Protein AF-A0AAD8B3W5-F1 (afdb_monomer)

Organism: Biomphalaria pfeifferi (NCBI:txid112525)

pLDDT: mean 78.64, std 17.26, range [30.8, 96.31]

Structure (mmCIF, N/CA/C/O backbone):
data_AF-A0AAD8B3W5-F1
#
_entry.id   AF-A0AAD8B3W5-F1
#
loop_
_atom_site.group_PDB
_atom_site.id
_atom_site.type_symbol
_atom_site.label_atom_id
_atom_s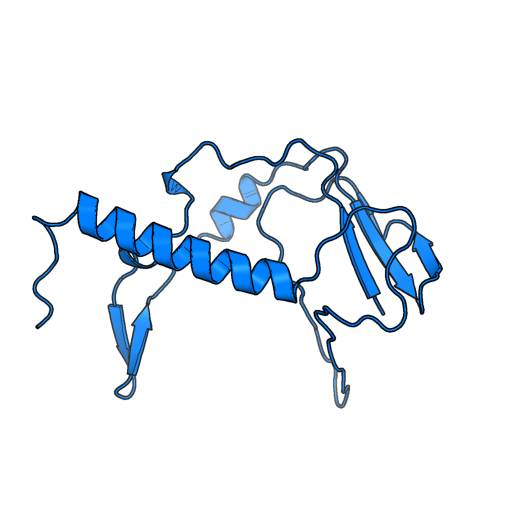ite.label_alt_id
_atom_site.label_comp_id
_atom_site.label_asym_id
_atom_site.label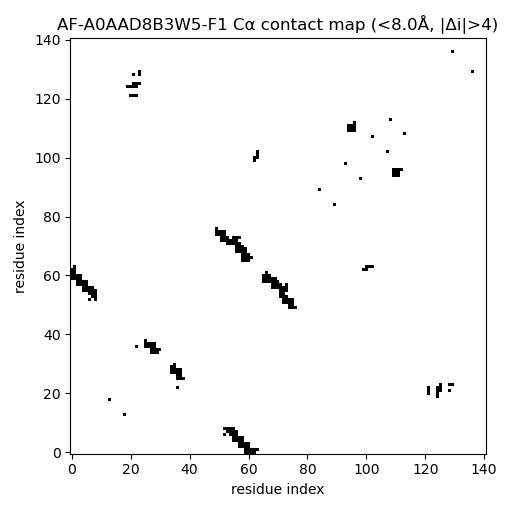_entity_id
_atom_site.label_seq_id
_atom_site.pdbx_PDB_ins_code
_atom_site.Cartn_x
_atom_site.Cartn_y
_atom_site.Cartn_z
_atom_site.occupancy
_atom_site.B_iso_or_equiv
_atom_site.auth_seq_id
_atom_site.auth_comp_id
_atom_site.auth_asym_id
_atom_site.auth_atom_id
_atom_site.pdbx_PDB_model_num
ATOM 1 N N . MET A 1 1 ? -7.395 -1.635 13.823 1.00 51.97 1 MET A N 1
ATOM 2 C CA . MET A 1 1 ? -8.041 -0.701 12.883 1.00 51.97 1 MET A CA 1
ATOM 3 C C . MET A 1 1 ? -7.858 -1.313 11.515 1.00 51.97 1 MET A C 1
ATOM 5 O O . MET A 1 1 ? -6.753 -1.749 11.221 1.00 51.97 1 MET A O 1
ATOM 9 N N . GLU A 1 2 ? -8.942 -1.468 10.772 1.00 62.06 2 GLU A N 1
ATOM 10 C CA . GLU A 1 2 ? -8.959 -2.066 9.436 1.00 62.06 2 GLU A CA 1
ATOM 11 C C . GLU A 1 2 ? -9.200 -0.924 8.439 1.00 62.06 2 GLU A C 1
ATOM 13 O O . GLU A 1 2 ? -9.975 -0.010 8.730 1.00 62.06 2 GLU A O 1
ATOM 18 N N . CYS A 1 3 ? -8.505 -0.928 7.305 1.00 61.91 3 CYS A N 1
ATOM 19 C CA . CYS A 1 3 ? -8.657 0.085 6.265 1.00 61.91 3 CYS A CA 1
ATOM 20 C C . CYS A 1 3 ? -8.993 -0.619 4.956 1.00 61.91 3 CYS A C 1
ATOM 22 O O . CYS A 1 3 ? -8.315 -1.580 4.591 1.00 61.91 3 CYS A O 1
ATOM 24 N N . LEU A 1 4 ? -10.039 -0.154 4.281 1.00 69.31 4 LEU A N 1
ATOM 25 C CA . LEU A 1 4 ? -10.393 -0.592 2.942 1.00 69.31 4 LEU A CA 1
ATOM 26 C C . LEU A 1 4 ? -10.298 0.606 2.007 1.00 69.31 4 LEU A C 1
ATOM 28 O O . LEU A 1 4 ? -10.881 1.661 2.267 1.00 69.31 4 LEU A O 1
ATOM 32 N N . TRP A 1 5 ? -9.587 0.418 0.908 1.00 62.84 5 TRP A N 1
ATOM 33 C CA . TRP A 1 5 ? -9.563 1.362 -0.191 1.00 62.84 5 TRP A CA 1
ATOM 34 C C . TRP A 1 5 ? -10.442 0.831 -1.319 1.00 62.84 5 TRP A C 1
ATOM 36 O O . TRP A 1 5 ? -10.341 -0.338 -1.689 1.00 62.84 5 TRP A O 1
ATOM 46 N N . THR A 1 6 ? -11.318 1.687 -1.836 1.00 58.72 6 THR A N 1
ATOM 47 C CA . THR A 1 6 ? -12.168 1.390 -2.989 1.00 58.72 6 THR A CA 1
ATOM 48 C C . THR A 1 6 ? -11.907 2.445 -4.055 1.00 58.72 6 THR A C 1
ATOM 50 O O . THR A 1 6 ? -12.253 3.616 -3.874 1.00 58.72 6 THR A O 1
ATOM 53 N N . ALA A 1 7 ? -11.302 2.045 -5.168 1.00 54.28 7 ALA A N 1
ATOM 54 C CA . ALA A 1 7 ? -11.266 2.859 -6.373 1.00 54.28 7 ALA A CA 1
ATOM 55 C C . ALA A 1 7 ? -12.533 2.555 -7.189 1.00 54.28 7 ALA A C 1
ATOM 57 O O . ALA A 1 7 ? -12.571 1.581 -7.933 1.00 54.28 7 ALA A O 1
ATOM 58 N N . GLU A 1 8 ? -13.596 3.350 -7.031 1.00 45.53 8 GLU A N 1
ATOM 59 C CA . GLU A 1 8 ? -14.731 3.321 -7.966 1.00 45.53 8 GLU A CA 1
ATOM 60 C C . GLU A 1 8 ? -14.376 4.180 -9.186 1.00 45.53 8 GLU A C 1
ATOM 62 O O . GLU A 1 8 ? -14.849 5.298 -9.358 1.00 45.53 8 GLU A O 1
ATOM 67 N N . GLY A 1 9 ? -13.480 3.662 -10.016 1.00 42.84 9 GLY A N 1
ATOM 68 C CA . GLY A 1 9 ? -13.194 4.151 -11.359 1.00 42.84 9 GLY A CA 1
ATOM 69 C C . GLY A 1 9 ? -12.895 2.940 -12.238 1.00 42.84 9 GLY A C 1
ATOM 70 O O . GLY A 1 9 ? -12.566 1.885 -11.685 1.00 42.84 9 GLY A O 1
ATOM 71 N N . PRO A 1 10 ? -13.019 3.024 -13.580 1.00 30.92 10 PRO A N 1
ATOM 72 C CA . PRO A 1 10 ? -12.443 1.981 -14.423 1.00 30.92 10 PRO A CA 1
ATOM 73 C C . PRO A 1 10 ? -11.017 1.786 -13.927 1.00 30.92 10 PRO A C 1
ATOM 75 O O . PRO A 1 10 ? -10.352 2.788 -13.652 1.00 30.92 10 PRO A O 1
ATOM 78 N N . ALA A 1 11 ? -10.587 0.535 -13.735 1.00 37.66 11 ALA A N 1
ATOM 79 C CA . ALA A 1 11 ? -9.179 0.258 -13.532 1.00 37.66 11 ALA A CA 1
ATOM 80 C C . ALA A 1 11 ? -8.469 1.080 -14.600 1.00 37.66 11 ALA A C 1
ATOM 82 O O . ALA A 1 11 ? -8.641 0.815 -15.794 1.00 37.66 11 ALA A O 1
ATOM 83 N N . VAL A 1 12 ? -7.789 2.152 -14.189 1.00 36.69 12 VAL A N 1
ATOM 84 C CA . VAL A 1 12 ? -6.870 2.834 -15.071 1.00 36.69 12 VAL A CA 1
ATOM 85 C C . VAL A 1 12 ? -5.754 1.816 -15.153 1.00 36.69 12 VAL A C 1
ATOM 87 O O . VAL A 1 12 ? -4.803 1.826 -14.381 1.00 36.69 12 VAL A O 1
ATOM 90 N N . VAL A 1 13 ? -5.965 0.824 -16.021 1.00 36.50 13 VAL A N 1
ATOM 91 C CA . VAL A 1 13 ? -4.896 0.143 -16.711 1.00 36.50 13 VAL A CA 1
ATOM 92 C C . VAL A 1 13 ? -4.138 1.322 -17.269 1.00 36.50 13 VAL A C 1
ATOM 94 O O . VAL A 1 13 ? -4.651 2.002 -18.159 1.00 36.50 13 VAL A O 1
ATOM 97 N N . ASN A 1 14 ? -3.029 1.671 -16.619 1.00 35.28 14 ASN A N 1
ATOM 98 C CA . ASN A 1 14 ? -2.133 2.678 -17.139 1.00 35.28 14 ASN A CA 1
ATOM 99 C C . ASN A 1 14 ? -1.862 2.232 -18.573 1.00 35.28 14 ASN A C 1
ATOM 101 O O . ASN A 1 14 ? -1.212 1.222 -18.815 1.00 35.28 14 ASN A O 1
ATOM 105 N N . SER A 1 15 ? -2.477 2.934 -19.524 1.00 30.80 15 SER A N 1
ATOM 106 C CA . SER A 1 15 ? -2.400 2.638 -20.953 1.00 30.80 15 SER A CA 1
ATOM 107 C C . SER A 1 15 ? -1.030 3.000 -21.515 1.00 30.80 15 SER A C 1
ATOM 109 O O . SER A 1 15 ? -0.819 2.940 -22.722 1.00 30.80 15 SER A O 1
ATOM 111 N N . ASP A 1 16 ? -0.127 3.427 -20.636 1.00 34.88 16 ASP A N 1
ATOM 112 C CA . ASP A 1 16 ? 1.257 3.688 -20.920 1.00 34.88 16 ASP A CA 1
ATOM 113 C C . ASP A 1 16 ? 2.097 2.485 -20.455 1.00 34.88 16 ASP A C 1
ATOM 115 O O . ASP A 1 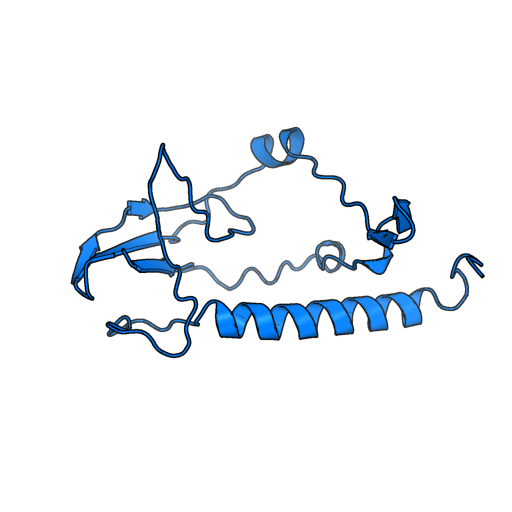16 ? 2.379 2.355 -19.259 1.00 34.88 16 ASP A O 1
ATOM 119 N N . PRO A 1 17 ? 2.491 1.582 -21.371 1.00 36.53 17 PRO A N 1
ATOM 120 C CA . PRO A 1 17 ? 3.369 0.460 -21.050 1.00 36.53 17 PRO A CA 1
ATOM 121 C C . PRO A 1 17 ? 4.731 0.899 -20.482 1.00 36.53 17 PRO A C 1
ATOM 123 O O . PRO A 1 17 ? 5.415 0.071 -19.890 1.00 36.53 17 PRO A O 1
ATOM 126 N N . SER A 1 18 ? 5.108 2.184 -20.577 1.00 36.94 18 SER A N 1
ATOM 127 C CA . SER A 1 18 ? 6.325 2.717 -19.942 1.00 36.94 18 SER A CA 1
ATOM 128 C C . SER A 1 18 ? 6.228 2.884 -18.416 1.00 36.94 18 SER A C 1
ATOM 130 O O . SER A 1 18 ? 7.245 3.079 -17.756 1.00 36.94 18 SER A O 1
ATOM 132 N N . GLN A 1 19 ? 5.022 2.793 -17.840 1.00 42.31 19 GLN A N 1
ATOM 133 C CA . GLN A 1 19 ? 4.780 2.851 -16.389 1.00 42.31 19 GLN A CA 1
ATOM 134 C C . GLN A 1 19 ? 4.730 1.464 -15.734 1.00 42.31 19 GLN A C 1
ATOM 136 O O . GLN A 1 19 ? 4.581 1.366 -14.514 1.00 42.31 19 GLN A O 1
ATOM 141 N N . VAL A 1 20 ? 4.853 0.382 -16.512 1.00 46.12 20 VAL A N 1
ATOM 142 C CA . VAL A 1 20 ? 5.195 -0.919 -15.935 1.00 46.12 20 VAL A CA 1
ATOM 143 C C . VAL A 1 20 ? 6.615 -0.756 -15.409 1.00 46.12 20 VAL A C 1
ATOM 145 O O . VAL A 1 20 ? 7.551 -0.659 -16.193 1.00 46.12 20 VAL A O 1
ATOM 148 N N . LEU A 1 21 ? 6.762 -0.626 -14.089 1.00 50.94 21 LEU A N 1
ATOM 149 C CA . LEU A 1 21 ? 8.047 -0.535 -13.396 1.00 50.94 21 LEU A CA 1
ATOM 150 C C . LEU A 1 21 ? 8.879 -1.788 -13.717 1.00 50.94 21 LEU A C 1
ATOM 152 O O . LEU A 1 21 ? 8.838 -2.785 -13.000 1.00 50.94 21 LEU A O 1
ATOM 156 N N . THR A 1 22 ? 9.602 -1.766 -14.833 1.00 52.69 22 THR A N 1
ATOM 157 C CA . THR A 1 22 ? 10.585 -2.782 -15.193 1.00 52.69 22 THR A CA 1
ATOM 158 C C . THR A 1 22 ? 11.827 -2.506 -14.365 1.00 52.69 22 THR A C 1
ATOM 160 O O . THR A 1 22 ? 12.523 -1.517 -14.604 1.00 52.69 22 THR A O 1
ATOM 163 N N . ARG A 1 23 ? 12.130 -3.380 -13.400 1.00 52.66 23 ARG A N 1
ATOM 164 C CA . ARG A 1 23 ? 13.339 -3.273 -12.568 1.00 52.66 23 ARG A CA 1
ATOM 165 C C . ARG A 1 23 ? 14.607 -3.222 -13.425 1.00 52.66 23 ARG A C 1
ATOM 167 O O . ARG A 1 23 ? 15.616 -2.642 -13.050 1.00 52.66 23 ARG A O 1
ATOM 174 N N . SER A 1 24 ? 14.546 -3.823 -14.604 1.00 54.78 24 SER A N 1
ATOM 175 C CA . SER A 1 24 ? 15.631 -3.925 -15.572 1.00 54.78 24 SER A CA 1
ATOM 176 C C . SER A 1 24 ? 16.111 -2.607 -16.203 1.00 54.78 24 SER A C 1
ATOM 178 O O . SER A 1 24 ? 17.201 -2.598 -16.773 1.00 54.78 24 SER A O 1
ATOM 180 N N . THR A 1 25 ? 15.368 -1.498 -16.098 1.00 61.69 25 THR A N 1
ATOM 181 C CA . THR A 1 25 ? 15.863 -0.164 -16.509 1.00 61.69 25 THR A CA 1
ATOM 182 C C . THR A 1 25 ? 16.636 0.547 -15.395 1.00 61.69 25 THR A C 1
ATOM 184 O O . THR A 1 25 ? 17.304 1.554 -15.646 1.00 61.69 25 THR A O 1
ATOM 187 N N . GLN A 1 26 ? 16.569 0.030 -14.165 1.00 70.69 26 GLN A N 1
ATOM 188 C CA . GLN A 1 26 ? 17.207 0.622 -12.996 1.00 70.69 26 GLN A CA 1
ATOM 189 C C . GLN A 1 26 ? 18.694 0.239 -12.944 1.00 70.69 26 GLN A C 1
ATOM 191 O O . GLN A 1 26 ? 19.050 -0.924 -13.164 1.00 70.69 26 GLN A O 1
ATOM 196 N N . PRO A 1 27 ? 19.595 1.182 -12.622 1.00 76.94 27 PRO A N 1
ATOM 197 C CA . PRO A 1 27 ? 21.010 0.878 -12.494 1.00 76.94 27 PRO A CA 1
ATOM 198 C C . PRO A 1 27 ? 21.268 -0.071 -11.317 1.00 76.94 27 PRO A C 1
ATOM 200 O O . PRO A 1 27 ? 20.740 0.098 -10.215 1.00 76.94 27 PRO A O 1
ATOM 203 N N . LEU A 1 28 ? 22.129 -1.060 -11.558 1.00 81.25 28 LEU A N 1
ATOM 204 C CA . LEU A 1 28 ? 22.583 -2.004 -10.546 1.00 81.25 28 LEU A CA 1
ATOM 205 C C . LEU A 1 28 ? 23.781 -1.425 -9.782 1.00 81.25 28 LEU A C 1
ATOM 207 O O . LEU A 1 28 ? 24.796 -1.057 -10.374 1.00 81.25 28 LEU A O 1
ATOM 211 N N . VAL A 1 29 ? 23.691 -1.391 -8.456 1.00 87.00 29 VAL A N 1
ATOM 212 C CA . VAL A 1 29 ? 24.715 -0.832 -7.567 1.00 87.00 29 VAL A CA 1
ATOM 213 C C . VAL A 1 29 ? 25.192 -1.890 -6.576 1.00 87.00 29 VAL A C 1
ATOM 215 O O . VAL A 1 29 ? 24.399 -2.608 -5.967 1.00 87.00 29 VAL A O 1
ATOM 218 N N . LYS A 1 30 ? 26.513 -1.973 -6.367 1.00 88.06 30 LYS A N 1
ATOM 219 C CA . LYS A 1 30 ? 27.123 -2.843 -5.352 1.00 88.06 30 LYS A CA 1
ATOM 220 C C . LYS A 1 30 ? 27.383 -2.069 -4.062 1.00 88.06 30 LYS A C 1
ATOM 222 O O . LYS A 1 30 ? 28.200 -1.152 -4.040 1.00 88.06 30 LYS A O 1
ATOM 227 N N . PHE A 1 31 ? 26.773 -2.497 -2.959 1.00 88.94 31 PHE A N 1
ATOM 228 C CA . PHE A 1 31 ? 26.981 -1.912 -1.634 1.00 88.94 31 PHE A CA 1
ATOM 229 C C . PHE A 1 31 ? 27.159 -3.001 -0.572 1.00 88.94 31 PHE A C 1
ATOM 231 O O . PHE A 1 31 ? 26.366 -3.933 -0.482 1.00 88.94 31 PHE A O 1
ATOM 238 N N . LYS A 1 32 ? 28.230 -2.908 0.232 1.00 89.38 32 LYS A N 1
ATOM 239 C CA . LYS A 1 32 ? 28.577 -3.888 1.288 1.00 89.38 32 LYS A CA 1
ATOM 240 C C . LYS A 1 32 ? 28.465 -5.354 0.826 1.00 89.38 32 LYS A C 1
ATOM 242 O O . LYS A 1 32 ? 27.862 -6.177 1.510 1.00 89.38 32 LYS A O 1
ATOM 247 N N . SER A 1 33 ? 29.024 -5.667 -0.344 1.00 90.00 33 SER A N 1
ATOM 248 C CA . SER A 1 33 ? 29.001 -7.006 -0.968 1.00 90.00 33 SER A CA 1
ATOM 249 C C . SER A 1 33 ? 27.625 -7.529 -1.408 1.00 90.00 33 SER A C 1
ATOM 251 O O . SER A 1 33 ? 27.533 -8.689 -1.795 1.00 90.00 33 SER A O 1
ATOM 253 N N . HIS A 1 34 ? 26.592 -6.687 -1.418 1.00 87.31 34 HIS A N 1
ATOM 254 C CA . HIS A 1 34 ? 25.262 -7.001 -1.944 1.00 87.31 34 HIS A CA 1
ATOM 255 C C . HIS A 1 34 ? 24.959 -6.125 -3.169 1.00 87.31 34 HIS A C 1
ATOM 257 O O . HIS A 1 34 ? 25.553 -5.055 -3.330 1.00 87.31 34 HIS A O 1
ATOM 263 N N . LEU A 1 35 ? 24.067 -6.597 -4.039 1.00 86.94 35 LEU A N 1
ATOM 264 C CA . LEU A 1 35 ? 23.617 -5.890 -5.239 1.00 86.94 35 LEU A CA 1
ATOM 265 C C . LEU A 1 35 ? 22.211 -5.330 -5.008 1.00 86.94 35 LEU A C 1
ATOM 267 O O . LEU A 1 35 ? 21.350 -6.034 -4.478 1.00 86.94 35 LEU A O 1
ATOM 271 N N . TYR A 1 36 ? 21.994 -4.084 -5.412 1.00 85.69 36 TYR A N 1
ATOM 272 C CA . TYR A 1 36 ? 20.730 -3.363 -5.276 1.00 85.69 36 TYR A CA 1
ATOM 273 C C . TYR A 1 36 ? 20.388 -2.673 -6.590 1.00 85.69 36 TYR A C 1
ATOM 275 O O . TYR A 1 36 ? 21.289 -2.235 -7.300 1.00 85.69 36 TYR A O 1
ATOM 283 N N . PHE A 1 37 ? 19.100 -2.546 -6.882 1.00 83.31 37 PHE A N 1
ATOM 284 C CA . PHE A 1 37 ? 18.617 -1.658 -7.934 1.00 83.31 37 PHE A CA 1
ATOM 285 C C . PHE A 1 37 ? 18.283 -0.304 -7.309 1.00 83.31 37 PHE A C 1
ATOM 287 O O . PHE A 1 37 ? 17.759 -0.260 -6.192 1.00 83.31 37 PHE A O 1
ATOM 294 N N . GLU A 1 38 ? 18.640 0.783 -7.988 1.00 79.75 38 GLU A N 1
ATOM 295 C CA . GLU A 1 38 ? 18.334 2.142 -7.537 1.00 79.75 38 GLU A CA 1
ATOM 296 C C . GLU A 1 38 ? 17.163 2.722 -8.333 1.00 79.75 38 GLU A C 1
ATOM 298 O O . GLU A 1 38 ? 17.226 2.836 -9.557 1.00 79.75 38 GLU A O 1
ATOM 303 N N . ASP A 1 39 ? 16.124 3.138 -7.612 1.00 73.19 39 ASP A N 1
ATOM 304 C CA . ASP A 1 39 ? 15.004 3.898 -8.156 1.00 73.19 39 ASP A CA 1
ATOM 305 C C . ASP A 1 39 ? 15.178 5.395 -7.916 1.00 73.19 39 ASP A C 1
ATOM 307 O O . ASP A 1 39 ? 15.605 5.832 -6.844 1.00 73.19 39 ASP A O 1
ATOM 311 N N . LYS A 1 40 ? 14.817 6.196 -8.922 1.00 72.75 40 LYS A N 1
ATOM 312 C CA . LYS A 1 40 ? 14.774 7.655 -8.805 1.00 72.75 40 LYS A CA 1
ATOM 313 C C . LYS A 1 40 ? 13.331 8.114 -8.645 1.00 72.75 40 LYS A C 1
ATOM 315 O O . LYS A 1 40 ? 12.584 8.150 -9.618 1.00 72.75 40 LYS A O 1
ATOM 320 N N . ASP A 1 41 ? 12.977 8.541 -7.439 1.00 68.81 41 ASP A N 1
ATOM 321 C CA . ASP A 1 41 ? 11.675 9.153 -7.170 1.00 68.81 41 ASP A CA 1
ATOM 322 C C . ASP A 1 41 ? 11.691 10.658 -7.489 1.00 68.81 41 ASP A C 1
ATOM 324 O O . ASP A 1 41 ? 12.374 11.447 -6.831 1.00 68.81 41 ASP A O 1
ATOM 328 N N . ASN A 1 42 ? 10.876 11.089 -8.456 1.00 70.19 42 ASN A N 1
ATOM 329 C CA . ASN A 1 42 ? 10.692 12.507 -8.799 1.00 70.19 42 ASN A CA 1
ATOM 330 C C . ASN A 1 42 ? 9.515 13.141 -8.036 1.00 70.19 42 ASN A C 1
ATOM 332 O O . ASN A 1 42 ? 8.580 13.681 -8.628 1.00 70.19 42 ASN A O 1
ATOM 336 N N . VAL A 1 43 ? 9.580 13.118 -6.701 1.00 75.38 43 VAL A N 1
ATOM 337 C CA . VAL A 1 43 ? 8.487 13.548 -5.801 1.00 75.38 43 VAL A CA 1
ATOM 338 C C . VAL A 1 43 ? 7.937 14.942 -6.146 1.00 75.38 43 VAL A C 1
ATOM 340 O O . VAL A 1 43 ? 6.727 15.148 -6.202 1.00 75.38 43 VAL A O 1
ATOM 343 N N . SER A 1 44 ? 8.820 15.901 -6.435 1.00 73.94 44 SER A N 1
ATOM 344 C CA . SER A 1 44 ? 8.449 17.305 -6.668 1.00 73.94 44 SER A CA 1
ATOM 345 C C . SER A 1 44 ? 7.726 17.564 -7.997 1.00 73.94 44 SER A C 1
ATOM 347 O O . SER A 1 44 ? 7.010 18.562 -8.126 1.00 73.94 44 SER A O 1
ATOM 349 N N . GLU A 1 45 ? 7.912 16.697 -8.993 1.00 75.12 45 GLU A N 1
ATOM 350 C CA . GLU A 1 45 ? 7.198 16.753 -10.274 1.00 75.12 45 GLU A CA 1
ATOM 351 C C . GLU A 1 45 ? 5.847 16.044 -10.167 1.00 75.12 45 GLU A C 1
ATOM 353 O O . GLU A 1 45 ? 4.830 16.562 -10.642 1.00 75.12 45 GLU A O 1
ATOM 358 N N . THR A 1 46 ? 5.820 14.905 -9.470 1.00 72.75 46 THR A N 1
ATOM 359 C CA . THR A 1 46 ? 4.600 14.136 -9.218 1.00 72.75 46 THR A CA 1
ATOM 360 C C . THR A 1 46 ? 3.575 14.968 -8.452 1.00 72.75 46 THR A C 1
ATOM 362 O O . THR A 1 46 ? 2.437 15.073 -8.900 1.00 72.75 46 THR A O 1
ATOM 365 N N . GLU A 1 47 ? 3.968 15.664 -7.378 1.00 75.38 47 GLU A N 1
ATOM 366 C CA . GLU A 1 47 ? 3.052 16.496 -6.573 1.00 75.38 47 GLU A CA 1
ATOM 367 C C . GLU A 1 47 ? 2.312 17.567 -7.390 1.00 75.38 47 GLU A C 1
ATOM 369 O O . GLU A 1 47 ? 1.148 17.866 -7.122 1.00 75.38 47 GLU A O 1
ATOM 374 N N . LYS A 1 48 ? 2.960 18.133 -8.414 1.00 78.62 48 LYS A N 1
ATOM 375 C CA . LYS A 1 48 ? 2.381 19.197 -9.253 1.00 78.62 48 LYS A CA 1
ATOM 376 C C . LYS A 1 48 ? 1.371 18.677 -10.275 1.00 78.62 48 LYS A C 1
ATOM 378 O O . LYS A 1 48 ? 0.624 19.474 -10.840 1.00 78.62 48 LYS A O 1
ATOM 383 N N . THR A 1 49 ? 1.372 17.374 -10.544 1.00 79.31 49 THR A N 1
ATOM 384 C CA . THR A 1 49 ? 0.578 16.740 -11.608 1.00 79.31 49 THR A CA 1
ATOM 385 C C . THR A 1 49 ? -0.511 15.805 -11.080 1.00 79.31 49 THR A C 1
ATOM 387 O O . THR A 1 49 ? -1.265 15.251 -11.882 1.00 79.31 49 THR A O 1
ATOM 390 N N . LEU A 1 50 ? -0.650 15.682 -9.753 1.00 81.38 50 LEU A N 1
ATOM 391 C CA . LEU A 1 50 ? -1.668 14.850 -9.110 1.00 81.38 50 LEU A CA 1
ATOM 392 C C . LEU A 1 50 ? -3.087 15.294 -9.488 1.00 81.38 50 LEU A C 1
ATOM 394 O O . LEU A 1 50 ? -3.496 16.437 -9.270 1.00 81.38 50 LEU A O 1
ATOM 398 N N . LYS A 1 51 ? -3.866 14.350 -10.018 1.00 88.38 51 LYS A N 1
ATOM 399 C CA . LYS A 1 51 ? -5.277 14.539 -10.368 1.00 88.38 51 LYS A CA 1
ATOM 400 C C . LYS A 1 51 ? -6.150 13.756 -9.394 1.00 88.38 51 LYS A C 1
ATOM 402 O O . LYS A 1 51 ? -5.808 12.623 -9.085 1.00 88.38 51 LYS A O 1
ATOM 407 N N . PRO A 1 52 ? -7.256 14.316 -8.884 1.00 88.56 52 PRO A N 1
ATOM 408 C CA . PRO A 1 52 ? -8.191 13.552 -8.063 1.00 88.56 52 PRO A CA 1
ATOM 409 C C . PRO A 1 52 ? -8.838 12.413 -8.862 1.00 88.56 52 PRO A C 1
ATOM 411 O O . PRO A 1 52 ? -9.463 12.661 -9.896 1.00 88.56 52 PRO A O 1
ATOM 414 N N . ALA A 1 53 ? -8.758 11.188 -8.345 1.00 88.62 53 ALA A N 1
ATOM 415 C CA . ALA A 1 53 ? -9.470 10.032 -8.870 1.00 88.62 53 ALA A CA 1
ATOM 416 C C . ALA A 1 53 ? -10.935 10.099 -8.414 1.00 88.62 53 ALA A C 1
ATOM 418 O O . ALA A 1 53 ? -11.287 9.624 -7.329 1.00 88.62 53 ALA A O 1
ATOM 419 N N . LYS A 1 54 ? -11.796 10.734 -9.215 1.00 90.25 54 LYS A N 1
ATOM 420 C CA . LYS A 1 54 ? -13.208 10.952 -8.860 1.00 90.25 54 LYS A CA 1
ATOM 421 C C . LYS A 1 54 ? -13.930 9.636 -8.567 1.00 90.25 54 LYS A C 1
ATOM 423 O O . LYS A 1 54 ? -13.853 8.707 -9.361 1.00 90.25 54 LYS A O 1
ATOM 428 N N . GLY A 1 55 ? -14.661 9.580 -7.456 1.00 88.69 55 GLY A N 1
ATOM 429 C CA . GLY A 1 55 ? -15.388 8.389 -7.002 1.00 88.69 55 GLY A CA 1
ATOM 430 C C . GLY A 1 55 ? -14.577 7.469 -6.085 1.00 88.69 55 GLY A C 1
ATOM 431 O O . GLY A 1 55 ? -15.160 6.637 -5.389 1.00 88.69 55 GLY A O 1
ATOM 432 N N . SER A 1 56 ? -13.255 7.647 -6.002 1.00 90.19 56 SER A N 1
ATOM 433 C CA . SER A 1 56 ? -12.414 6.888 -5.074 1.00 90.19 56 SER A CA 1
ATOM 434 C C . SER A 1 56 ? -12.716 7.237 -3.614 1.00 90.19 56 SER A C 1
ATOM 436 O O . SER A 1 56 ? -13.071 8.370 -3.277 1.00 90.19 56 SER A O 1
ATOM 438 N N . LYS A 1 57 ? -12.604 6.248 -2.723 1.00 90.75 57 LYS A N 1
ATOM 439 C CA . LYS A 1 57 ? -12.888 6.402 -1.290 1.00 90.75 57 LYS A CA 1
ATOM 440 C C . LYS A 1 57 ? -11.929 5.556 -0.457 1.00 90.75 57 LYS A C 1
ATOM 442 O O . LYS A 1 57 ? -11.568 4.441 -0.832 1.00 90.75 57 LYS A O 1
ATOM 447 N N . MET A 1 58 ? -11.568 6.067 0.715 1.00 91.38 58 MET A N 1
ATOM 448 C CA . MET A 1 58 ? -10.903 5.308 1.771 1.00 91.38 58 MET A CA 1
ATOM 449 C C . MET A 1 58 ? -11.850 5.186 2.963 1.00 91.38 58 MET A C 1
ATOM 451 O O . MET A 1 58 ? -12.299 6.193 3.511 1.00 91.38 58 MET A O 1
ATOM 455 N N . ILE A 1 59 ? -12.167 3.956 3.359 1.00 91.25 59 ILE A N 1
ATOM 456 C CA . ILE A 1 59 ? -13.152 3.635 4.395 1.00 91.25 59 ILE A CA 1
ATOM 457 C C . ILE A 1 59 ? -12.432 2.969 5.566 1.00 91.25 59 ILE A C 1
ATOM 459 O O . ILE A 1 59 ? -11.699 1.993 5.393 1.00 91.25 59 ILE A O 1
ATOM 463 N N . MET A 1 60 ? -12.664 3.476 6.776 1.00 91.69 60 MET A N 1
ATOM 464 C CA . MET A 1 60 ? -12.090 2.903 7.993 1.00 91.69 60 MET A CA 1
ATOM 465 C C . MET A 1 60 ? -13.088 1.996 8.700 1.00 91.69 60 MET A C 1
ATOM 467 O O . MET A 1 60 ? -14.283 2.278 8.757 1.00 91.69 60 MET A O 1
ATOM 471 N N . TYR A 1 61 ? -12.576 0.923 9.290 1.00 92.38 61 TYR A N 1
ATOM 472 C CA . TYR A 1 61 ? -13.354 -0.051 10.037 1.00 92.38 61 TYR A CA 1
ATOM 473 C C . TYR A 1 61 ? -12.754 -0.280 11.425 1.00 92.38 61 TYR A C 1
ATOM 475 O O . TYR A 1 61 ? -11.532 -0.329 11.637 1.00 92.38 61 TYR A O 1
ATOM 483 N N . LYS A 1 62 ? -13.645 -0.459 12.398 1.00 93.00 62 LYS A N 1
ATOM 484 C CA . LYS A 1 62 ? -13.312 -0.881 13.756 1.00 93.00 62 LYS A CA 1
ATOM 485 C C . LYS A 1 62 ? -14.041 -2.185 14.044 1.00 93.00 62 LYS A C 1
ATOM 487 O O . LYS A 1 62 ? -15.241 -2.184 14.293 1.00 93.00 62 LYS A O 1
ATOM 492 N N . ASN A 1 63 ? -13.295 -3.288 14.041 1.00 92.12 63 ASN A N 1
ATOM 493 C CA . ASN A 1 63 ? -13.815 -4.633 14.299 1.00 92.12 63 ASN A CA 1
ATOM 494 C C . ASN A 1 63 ? -14.990 -4.997 13.365 1.00 92.12 63 ASN A C 1
ATOM 496 O O . ASN A 1 63 ? -16.048 -5.416 13.834 1.00 92.12 63 ASN A O 1
ATOM 500 N N . GLY A 1 64 ? -14.835 -4.762 12.058 1.00 90.00 64 GLY A N 1
ATOM 501 C CA . GLY A 1 64 ? -15.880 -5.014 11.059 1.00 90.00 64 GLY A CA 1
ATOM 502 C C . GLY A 1 64 ? -17.017 -3.989 10.978 1.00 90.00 64 GLY A C 1
ATOM 503 O O . GLY A 1 64 ? -17.844 -4.091 10.075 1.00 90.00 64 GLY A O 1
ATOM 504 N N . GLN A 1 65 ? -17.083 -2.995 11.869 1.00 90.81 65 GLN A N 1
ATOM 505 C CA . GLN A 1 65 ? -18.052 -1.896 11.765 1.00 90.81 65 GLN A CA 1
ATOM 506 C C . GLN A 1 65 ? -17.422 -0.704 11.043 1.00 90.81 65 GLN A C 1
ATOM 508 O O . GLN A 1 65 ? -16.337 -0.261 11.427 1.00 90.81 65 GLN A O 1
ATOM 513 N N . SER A 1 66 ? -18.092 -0.192 10.006 1.00 90.19 66 SER A N 1
ATOM 514 C CA . SER A 1 66 ? -17.622 0.989 9.276 1.00 90.19 66 SER A CA 1
ATOM 515 C C . SER A 1 66 ? -17.669 2.223 10.179 1.00 90.19 66 SER A C 1
ATOM 517 O O . SER A 1 66 ? -18.695 2.517 10.788 1.00 90.19 66 SER A O 1
ATOM 519 N N . ALA A 1 67 ? -16.553 2.945 10.248 1.00 91.50 67 ALA A N 1
ATOM 520 C CA . ALA A 1 67 ? -16.442 4.255 10.882 1.00 91.50 67 ALA A CA 1
ATOM 521 C C . ALA A 1 67 ? -16.753 5.405 9.901 1.00 91.50 67 ALA A C 1
ATOM 523 O O . ALA A 1 67 ? -16.640 6.570 10.274 1.00 91.50 67 ALA A O 1
ATOM 524 N N . GLY A 1 68 ? -17.141 5.080 8.661 1.00 90.75 68 GLY A N 1
ATOM 525 C CA . GLY A 1 68 ? -17.405 6.035 7.588 1.00 90.75 68 GLY A CA 1
ATOM 526 C C . GLY A 1 68 ? -16.242 6.208 6.606 1.00 90.75 68 GLY A C 1
ATOM 527 O O . GLY A 1 68 ? -15.193 5.564 6.705 1.00 90.75 68 GLY A O 1
ATOM 528 N N . VAL A 1 69 ? -16.471 7.080 5.622 1.00 92.19 69 VAL A N 1
ATOM 529 C CA . VAL A 1 69 ? -15.472 7.485 4.625 1.00 92.19 69 VAL A CA 1
ATOM 530 C C . VAL A 1 69 ? -14.492 8.448 5.292 1.00 92.19 69 VAL A C 1
ATOM 532 O O . VAL A 1 69 ? -14.890 9.513 5.754 1.00 92.19 69 VAL A O 1
ATOM 535 N N . ALA A 1 70 ? -13.219 8.066 5.350 1.00 92.44 70 ALA A N 1
ATOM 536 C CA . ALA A 1 70 ? -12.149 8.916 5.859 1.00 92.44 70 ALA A CA 1
ATOM 537 C C . ALA A 1 70 ? -11.713 9.951 4.813 1.00 92.44 70 ALA A C 1
ATOM 539 O O . ALA A 1 70 ? -11.477 11.105 5.155 1.00 92.44 70 ALA A O 1
ATOM 540 N N . PHE A 1 71 ? -11.632 9.537 3.544 1.00 93.00 71 PHE A N 1
ATOM 541 C CA . PHE A 1 71 ? -11.268 10.397 2.416 1.00 93.00 71 PHE A CA 1
ATOM 542 C C . PHE A 1 71 ? -12.050 9.990 1.167 1.00 93.00 71 PHE A C 1
ATOM 544 O O . PHE A 1 71 ? -12.295 8.801 0.954 1.00 93.00 71 PHE A O 1
ATOM 551 N N . SER A 1 72 ? -12.413 10.967 0.343 1.00 93.56 72 SER A N 1
ATOM 552 C CA . SER A 1 72 ? -13.033 10.788 -0.972 1.00 93.56 72 SER A CA 1
ATOM 553 C C . SER A 1 72 ? -12.220 11.519 -2.032 1.00 93.56 72 SER A C 1
ATOM 555 O O . SER A 1 72 ? -11.542 12.493 -1.709 1.00 93.56 72 SER A O 1
ATOM 557 N N . ASP A 1 73 ? -12.311 11.059 -3.278 1.00 91.00 73 ASP A N 1
ATOM 558 C CA . ASP A 1 73 ? -11.613 11.633 -4.430 1.00 91.00 73 ASP A CA 1
ATOM 559 C C . ASP A 1 73 ? -10.099 11.764 -4.174 1.00 91.00 73 ASP A C 1
ATOM 561 O O . ASP A 1 73 ? -9.500 12.820 -4.388 1.00 91.00 73 ASP A O 1
ATOM 565 N N . VAL A 1 74 ? -9.483 10.684 -3.668 1.00 89.75 74 VAL A N 1
ATOM 566 C CA . VAL A 1 74 ? -8.033 10.626 -3.430 1.00 89.75 74 VAL A CA 1
ATOM 567 C C . VAL A 1 74 ? -7.275 10.822 -4.742 1.00 89.75 74 VAL A C 1
ATOM 569 O O . VAL A 1 74 ? -7.791 10.505 -5.813 1.00 89.75 74 VAL A O 1
ATOM 572 N N . PHE A 1 75 ? -6.066 11.375 -4.681 1.00 89.44 75 PHE A N 1
ATOM 573 C CA . PHE A 1 75 ? -5.262 11.591 -5.882 1.00 89.44 75 PHE A CA 1
ATOM 574 C C . PHE A 1 75 ? -4.958 10.271 -6.608 1.00 89.44 75 PHE A C 1
ATOM 576 O O . PHE A 1 75 ? -4.870 9.214 -5.996 1.00 89.44 75 PHE A O 1
ATOM 583 N N . GLU A 1 76 ? -4.833 10.324 -7.929 1.00 84.38 76 GLU A N 1
ATOM 584 C CA . GLU A 1 76 ? -4.377 9.207 -8.749 1.00 84.38 76 GLU A CA 1
ATOM 585 C C . GLU A 1 76 ? -2.925 8.872 -8.396 1.00 84.38 76 GLU A C 1
ATOM 587 O O . GLU A 1 76 ? -2.090 9.762 -8.227 1.00 84.38 76 GLU A O 1
ATOM 592 N N . GLY A 1 77 ? -2.626 7.581 -8.278 1.00 80.81 77 GLY A N 1
ATOM 593 C CA . GLY A 1 77 ? -1.291 7.107 -7.946 1.00 80.81 77 GLY A CA 1
ATOM 594 C C . GLY A 1 77 ? -1.308 5.750 -7.258 1.00 80.81 77 GLY A C 1
ATOM 595 O O . GLY A 1 77 ? -2.363 5.170 -6.986 1.00 80.81 77 GLY A O 1
ATOM 596 N N . LEU A 1 78 ? -0.110 5.245 -6.978 1.00 80.94 78 LEU A N 1
ATOM 597 C CA . LEU A 1 78 ? 0.086 3.995 -6.261 1.00 80.94 78 LEU A CA 1
ATOM 598 C C . LEU A 1 78 ? 0.138 4.262 -4.755 1.00 80.94 78 LEU A C 1
ATOM 600 O O . LEU A 1 78 ? 0.959 5.044 -4.279 1.00 80.94 78 LEU A O 1
ATOM 604 N N . TYR A 1 79 ? -0.739 3.601 -4.003 1.00 85.62 79 TYR A N 1
ATOM 605 C CA . TYR A 1 79 ? -0.820 3.743 -2.552 1.00 85.62 79 TYR A CA 1
ATOM 606 C C . TYR A 1 79 ? -0.327 2.485 -1.854 1.00 85.62 79 TYR A C 1
ATOM 608 O O . TYR A 1 79 ? -0.767 1.376 -2.154 1.00 85.62 79 TYR A O 1
ATOM 616 N N . TYR A 1 80 ? 0.524 2.683 -0.852 1.00 85.81 80 TYR A N 1
ATOM 617 C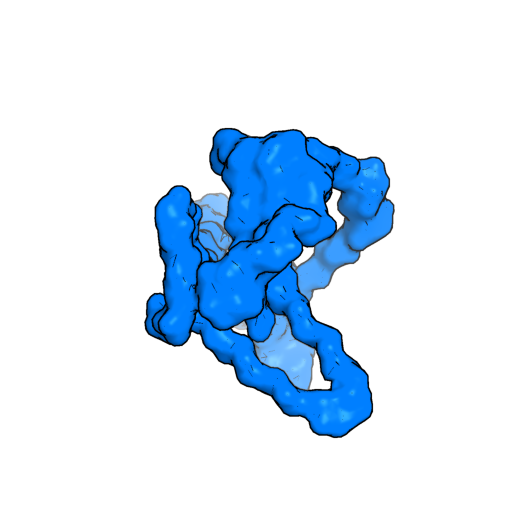 CA . TYR A 1 80 ? 1.010 1.620 0.017 1.00 85.81 80 TYR A CA 1
ATOM 618 C C . TYR A 1 80 ? 0.460 1.793 1.436 1.00 85.81 80 TYR A C 1
ATOM 620 O O . TYR A 1 80 ? 0.377 2.921 1.934 1.00 85.81 80 TYR A O 1
ATOM 628 N N . PRO A 1 81 ? 0.091 0.699 2.126 1.00 90.38 81 PRO A N 1
ATOM 629 C CA . PRO A 1 81 ? -0.304 0.770 3.525 1.00 90.38 81 PRO A CA 1
ATOM 630 C C . PRO A 1 81 ? 0.882 1.251 4.371 1.00 90.38 81 PRO A C 1
ATOM 632 O O . PRO A 1 81 ? 1.921 0.597 4.432 1.00 90.38 81 PRO A O 1
ATOM 635 N N . ALA A 1 82 ? 0.712 2.378 5.058 1.00 90.50 82 ALA A N 1
ATOM 636 C CA . ALA A 1 82 ? 1.739 2.961 5.912 1.00 90.50 82 ALA A CA 1
ATOM 637 C C . ALA A 1 82 ? 1.351 2.877 7.393 1.00 90.50 82 ALA A C 1
ATOM 639 O O . ALA A 1 82 ? 0.186 3.035 7.766 1.00 90.50 82 ALA A O 1
ATOM 640 N N . LEU A 1 83 ? 2.350 2.663 8.249 1.00 92.06 83 LEU A N 1
ATOM 641 C CA . LEU A 1 83 ? 2.214 2.712 9.701 1.00 92.06 83 LEU A CA 1
ATOM 642 C C . LEU A 1 83 ? 3.218 3.719 10.256 1.00 92.06 83 LEU A C 1
ATOM 644 O O . LEU A 1 83 ? 4.413 3.614 9.999 1.00 92.06 83 LEU A O 1
ATOM 648 N N . SER A 1 84 ? 2.728 4.671 11.045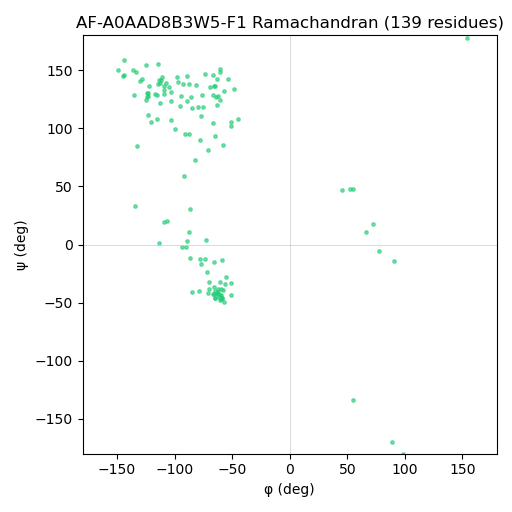 1.00 94.38 84 SER A N 1
ATOM 649 C CA . SER A 1 84 ? 3.567 5.593 11.808 1.00 94.38 84 SER A CA 1
ATOM 650 C C . SER A 1 84 ? 3.469 5.249 13.290 1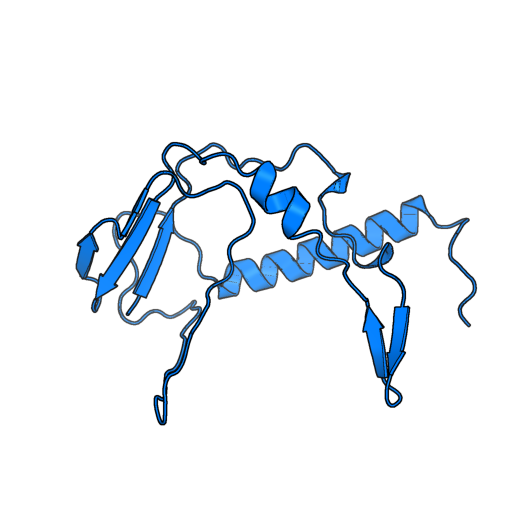.00 94.38 84 SER A C 1
ATOM 652 O O . SER A 1 84 ? 2.370 5.073 13.821 1.00 94.38 84 SER A O 1
ATOM 654 N N . LEU A 1 85 ? 4.618 5.106 13.951 1.00 95.06 85 LEU A N 1
ATOM 655 C CA . LEU A 1 85 ? 4.721 4.707 15.354 1.00 95.06 85 LEU A CA 1
ATOM 656 C C . LEU A 1 85 ? 5.252 5.869 16.188 1.00 95.06 85 LEU A C 1
ATOM 658 O O . LEU A 1 85 ? 6.191 6.553 15.789 1.00 95.06 85 LEU A O 1
ATOM 662 N N . PHE A 1 86 ? 4.677 6.066 17.373 1.00 95.75 86 PHE A N 1
ATOM 663 C CA . PHE A 1 86 ? 5.122 7.089 18.315 1.00 95.75 86 PHE A CA 1
ATOM 664 C C . PHE A 1 86 ? 5.478 6.464 19.665 1.00 95.75 86 PHE A C 1
ATOM 666 O O . PHE A 1 86 ? 4.662 5.758 20.263 1.00 95.75 86 PHE A O 1
ATOM 673 N N . LYS A 1 87 ? 6.685 6.763 20.166 1.00 95.94 87 LYS A N 1
ATOM 674 C CA . LYS A 1 87 ? 7.239 6.209 21.417 1.00 95.94 87 LYS A CA 1
ATOM 675 C C . LYS A 1 87 ? 7.227 4.670 21.401 1.00 95.94 87 LYS A C 1
ATOM 677 O O . LYS A 1 87 ? 7.607 4.061 20.411 1.00 95.94 87 LYS A O 1
ATOM 682 N N . ASN A 1 88 ? 6.778 4.046 22.488 1.00 96.12 88 ASN A N 1
ATOM 683 C CA . ASN A 1 88 ? 6.807 2.598 22.701 1.00 96.12 88 ASN A CA 1
ATOM 684 C C . ASN A 1 88 ? 5.567 1.887 22.121 1.00 96.12 88 ASN A C 1
ATOM 686 O O . ASN A 1 88 ? 5.099 0.899 22.686 1.00 96.12 88 ASN A O 1
ATOM 690 N N . ALA A 1 89 ? 4.976 2.419 21.047 1.00 96.31 89 ALA A N 1
ATOM 691 C CA . ALA A 1 89 ? 3.824 1.800 20.403 1.00 96.31 89 ALA A CA 1
ATOM 692 C C . ALA A 1 89 ? 4.232 0.496 19.700 1.00 96.31 89 ALA A C 1
ATOM 694 O O . ALA A 1 89 ? 5.234 0.453 18.991 1.00 96.31 89 ALA A O 1
ATOM 695 N N . SER A 1 90 ? 3.421 -0.549 19.865 1.00 95.44 90 SER A N 1
ATOM 696 C CA . SER A 1 90 ? 3.565 -1.815 19.148 1.00 95.44 90 SER A CA 1
ATOM 697 C C . SER A 1 90 ? 2.274 -2.121 18.404 1.00 95.44 90 SER A C 1
ATOM 699 O O . SER A 1 90 ? 1.181 -2.029 18.969 1.00 95.44 90 SER A O 1
ATOM 701 N N . VAL A 1 91 ? 2.402 -2.448 17.121 1.00 94.56 91 VAL A N 1
ATOM 702 C CA . VAL A 1 91 ? 1.287 -2.774 16.232 1.00 94.56 91 VAL A CA 1
ATOM 703 C C . VAL A 1 91 ? 1.650 -3.989 15.392 1.00 94.56 91 VAL A C 1
ATOM 705 O O . VAL A 1 91 ? 2.811 -4.211 15.055 1.00 94.56 91 VAL A O 1
ATOM 708 N N . THR A 1 92 ? 0.642 -4.764 15.014 1.00 93.75 92 THR A N 1
ATOM 709 C CA . THR A 1 92 ? 0.789 -5.878 14.079 1.00 93.75 92 THR A CA 1
ATOM 710 C C . THR A 1 92 ? -0.190 -5.667 12.940 1.00 93.75 92 THR A C 1
ATOM 712 O O . THR A 1 92 ? -1.390 -5.510 13.173 1.00 93.75 92 THR A O 1
ATOM 715 N N . ALA A 1 93 ? 0.323 -5.649 11.714 1.00 91.88 93 ALA A N 1
ATOM 716 C CA . ALA A 1 93 ? -0.500 -5.626 10.516 1.00 91.88 93 ALA A CA 1
ATOM 717 C C . ALA A 1 93 ? -0.858 -7.056 10.099 1.00 91.88 93 ALA A C 1
ATOM 719 O O . ALA A 1 93 ? -0.013 -7.948 10.121 1.00 91.88 93 ALA A O 1
ATOM 720 N N . ASN A 1 94 ? -2.110 -7.261 9.699 1.00 93.75 94 ASN A N 1
ATOM 721 C CA . ASN A 1 94 ? -2.563 -8.484 9.048 1.00 93.75 94 ASN A CA 1
ATOM 722 C C . ASN A 1 94 ? -3.004 -8.127 7.626 1.00 93.75 94 ASN A C 1
ATOM 724 O O . ASN A 1 94 ? -4.045 -7.499 7.443 1.00 93.75 94 ASN A O 1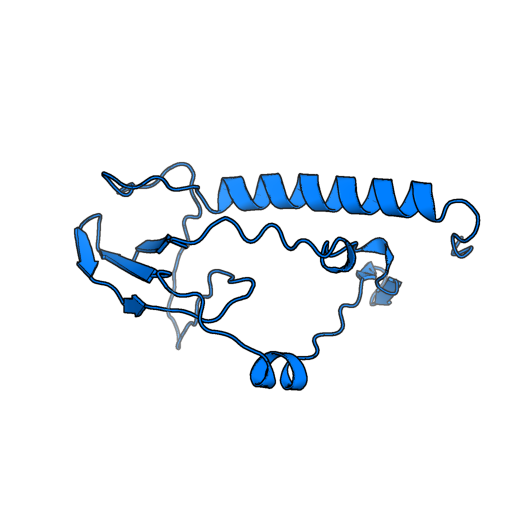
ATOM 728 N N . PHE A 1 95 ? -2.211 -8.529 6.635 1.00 92.62 95 PHE A N 1
ATOM 729 C CA . PHE A 1 95 ? -2.463 -8.271 5.214 1.00 92.62 95 PHE A CA 1
ATOM 730 C C . PHE A 1 95 ? -3.348 -9.341 4.550 1.00 92.62 95 PHE A C 1
ATOM 732 O O . PHE A 1 95 ? -3.505 -9.361 3.327 1.00 92.62 95 PHE A O 1
ATOM 739 N N . GLY A 1 96 ? -3.950 -10.221 5.353 1.00 93.06 96 GLY A N 1
ATOM 740 C CA . GLY A 1 96 ? -4.783 -11.325 4.898 1.00 93.06 96 GLY A CA 1
ATOM 741 C C . GLY A 1 96 ? -3.984 -12.606 4.629 1.00 93.06 96 GLY A C 1
ATOM 742 O O . GLY A 1 96 ? -2.824 -12.706 5.025 1.00 93.06 96 GLY A O 1
ATOM 743 N N . PRO A 1 97 ? -4.617 -13.622 4.014 1.00 91.44 97 PRO A N 1
ATOM 744 C CA . PRO A 1 97 ? -6.011 -13.629 3.546 1.00 91.44 97 PRO A CA 1
ATOM 745 C C . PRO A 1 97 ? -7.033 -13.838 4.679 1.00 91.44 97 PRO A C 1
ATOM 747 O O . PRO A 1 97 ? -8.231 -13.632 4.501 1.00 91.44 97 PRO A O 1
ATOM 750 N N . LYS A 1 98 ? -6.578 -14.244 5.872 1.00 93.31 98 LYS A N 1
ATOM 751 C CA . LYS A 1 98 ? -7.446 -14.567 7.014 1.00 93.31 98 LYS A CA 1
ATOM 752 C C . LYS A 1 98 ? -7.690 -13.337 7.885 1.00 93.31 98 LYS A C 1
ATOM 754 O O . LYS A 1 98 ? -6.901 -13.034 8.781 1.00 93.31 98 LYS A O 1
ATOM 759 N N . PHE A 1 99 ? -8.798 -12.644 7.646 1.00 92.56 99 PHE A N 1
ATOM 760 C CA . PHE A 1 99 ? -9.228 -11.507 8.463 1.00 92.56 99 PHE A CA 1
ATOM 761 C C . PHE A 1 99 ? -10.110 -11.948 9.630 1.00 92.56 99 PHE A C 1
ATOM 763 O O . PHE A 1 99 ? -10.922 -12.862 9.500 1.00 92.56 99 PHE A O 1
ATOM 770 N N . LYS A 1 100 ? -9.982 -11.265 10.774 1.00 93.19 100 LYS A N 1
ATOM 771 C CA . LYS A 1 100 ? -10.881 -11.477 11.917 1.00 93.19 100 LYS A CA 1
ATOM 772 C C . LYS A 1 100 ? -12.288 -10.951 11.618 1.00 93.19 100 LYS A C 1
ATOM 774 O O . LYS A 1 100 ? -13.264 -11.587 12.005 1.00 93.19 100 LYS A O 1
ATOM 779 N N . TYR A 1 101 ? -12.374 -9.820 10.917 1.00 92.44 101 TYR A N 1
ATOM 780 C CA . TYR A 1 101 ? -13.623 -9.214 10.469 1.00 92.44 101 TYR A CA 1
ATOM 781 C C . TYR A 1 101 ? -13.517 -8.823 8.987 1.00 92.44 101 TYR A C 1
ATOM 783 O O . TYR A 1 101 ? -13.168 -7.687 8.673 1.00 92.44 101 TYR A O 1
ATOM 791 N N . PRO A 1 102 ? -13.768 -9.755 8.052 1.00 89.44 102 PRO A N 1
ATOM 792 C CA . PRO A 1 102 ? -13.742 -9.425 6.631 1.00 89.44 102 PRO A CA 1
ATOM 793 C C . PRO A 1 102 ? -14.830 -8.385 6.287 1.00 89.44 102 PRO A C 1
ATOM 795 O O . PRO A 1 102 ? -15.934 -8.464 6.847 1.00 89.44 102 PRO A O 1
ATOM 798 N N . PRO A 1 103 ? -14.555 -7.427 5.377 1.00 85.81 103 PRO A N 1
ATOM 799 C CA . PRO A 1 103 ? -15.570 -6.522 4.842 1.00 85.81 103 PRO A CA 1
ATOM 800 C C . PRO A 1 103 ? -16.768 -7.292 4.272 1.00 85.81 103 PRO A C 1
ATOM 802 O O . PRO A 1 103 ? -16.612 -8.359 3.680 1.00 85.81 103 PRO A O 1
ATOM 805 N N . LYS A 1 104 ? -17.981 -6.760 4.456 1.00 85.62 104 LYS A N 1
ATOM 806 C CA . LYS A 1 104 ? -19.228 -7.375 3.973 1.00 85.62 104 LYS A CA 1
ATOM 807 C C . LYS A 1 104 ? -19.874 -6.495 2.912 1.00 85.62 104 LYS A C 1
ATOM 809 O O . LYS A 1 104 ? -19.960 -5.287 3.104 1.00 85.62 104 LYS A O 1
ATOM 814 N N . GLY A 1 105 ? -20.385 -7.112 1.846 1.00 84.12 105 GLY A N 1
ATOM 815 C CA . GLY A 1 105 ? -21.126 -6.407 0.792 1.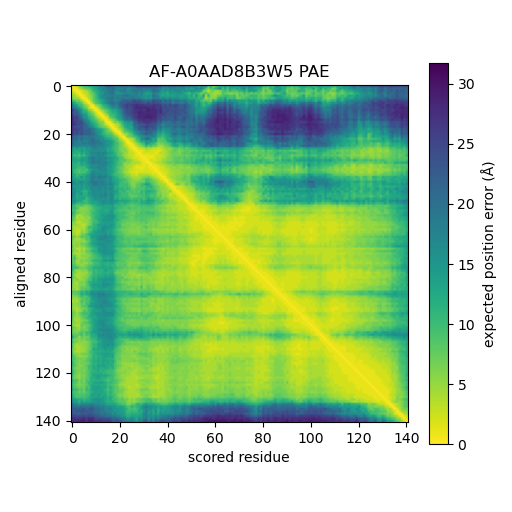00 84.12 105 GLY A CA 1
ATOM 816 C C . GLY A 1 105 ? -20.260 -5.540 -0.125 1.00 84.12 105 GLY A C 1
ATOM 817 O O . GLY A 1 105 ? -20.794 -4.671 -0.802 1.00 84.12 105 GLY A O 1
ATOM 818 N N . LEU A 1 106 ? -18.945 -5.765 -0.131 1.00 83.12 106 LEU A N 1
ATOM 819 C CA . LEU A 1 106 ? -17.982 -5.102 -1.004 1.00 83.12 106 LEU A CA 1
ATOM 820 C C . LEU A 1 106 ? -17.108 -6.170 -1.654 1.00 83.12 106 LEU A C 1
ATOM 822 O O . LEU A 1 106 ? -16.736 -7.138 -0.988 1.00 83.12 106 LEU A O 1
ATOM 826 N N . ASP A 1 107 ? -16.785 -5.976 -2.928 1.00 87.00 107 ASP A N 1
ATOM 827 C CA . ASP A 1 107 ? -15.725 -6.739 -3.575 1.00 87.00 107 ASP A CA 1
ATOM 828 C C . ASP A 1 107 ? -14.376 -6.189 -3.100 1.00 87.00 107 ASP A C 1
ATOM 830 O O . ASP A 1 107 ? -14.164 -4.973 -3.076 1.00 87.00 107 ASP A O 1
ATOM 834 N N . TYR A 1 108 ? -13.493 -7.066 -2.630 1.00 87.38 108 TYR A N 1
ATOM 835 C CA . TYR A 1 108 ? -12.199 -6.662 -2.095 1.00 87.38 108 TYR A CA 1
ATOM 836 C C . TYR A 1 108 ? -11.146 -7.740 -2.322 1.00 87.38 108 TYR A C 1
ATOM 838 O O . TYR A 1 108 ? -11.431 -8.936 -2.282 1.00 87.38 108 TYR A O 1
ATOM 846 N N . LYS A 1 109 ? -9.897 -7.294 -2.467 1.00 89.94 109 LYS A N 1
ATOM 847 C CA . LYS A 1 109 ? -8.716 -8.157 -2.499 1.00 89.94 109 LYS A CA 1
ATOM 848 C C . LYS A 1 109 ? -7.844 -7.912 -1.281 1.00 89.94 109 LYS A C 1
ATOM 850 O O . LYS A 1 109 ? -7.702 -6.780 -0.815 1.00 89.94 109 LYS A O 1
ATOM 855 N N . ALA A 1 110 ? -7.268 -8.982 -0.744 1.00 91.06 110 ALA A N 1
ATOM 856 C CA . ALA A 1 110 ? -6.314 -8.874 0.350 1.00 91.06 110 ALA A CA 1
ATOM 857 C C . ALA A 1 110 ? -4.976 -8.325 -0.167 1.00 91.06 110 ALA A C 1
ATOM 859 O O . ALA A 1 110 ? -4.554 -8.653 -1.271 1.00 91.06 110 ALA A O 1
ATOM 860 N N . ILE A 1 111 ? -4.258 -7.557 0.655 1.00 90.31 111 ILE A N 1
ATOM 861 C CA . ILE A 1 111 ? -2.922 -7.049 0.287 1.00 90.31 111 ILE A CA 1
ATOM 862 C C . ILE A 1 111 ? -1.943 -8.204 0.012 1.00 90.31 111 ILE A C 1
ATOM 864 O O . ILE A 1 111 ? -1.089 -8.089 -0.858 1.00 90.31 111 ILE A O 1
ATOM 868 N N . SER A 1 112 ? -2.101 -9.335 0.706 1.00 91.81 112 SER A N 1
ATOM 869 C CA . SER A 1 112 ? -1.346 -10.568 0.431 1.00 91.81 112 SER A CA 1
ATOM 870 C C . SER A 1 112 ? -1.514 -11.085 -1.005 1.00 91.81 112 SER A C 1
ATOM 872 O O . SER A 1 112 ? -0.527 -11.501 -1.598 1.00 91.81 112 SER A O 1
ATOM 874 N N . GLU A 1 113 ? -2.718 -11.008 -1.579 1.00 90.88 113 GLU A N 1
ATOM 875 C CA . GLU A 1 113 ? -2.976 -11.398 -2.976 1.00 90.88 113 GLU A CA 1
ATOM 876 C C . GLU A 1 113 ? -2.349 -10.396 -3.953 1.00 90.88 113 GLU A C 1
ATOM 878 O O . GLU A 1 113 ? -1.729 -10.784 -4.938 1.00 90.88 113 GLU A O 1
ATOM 883 N N . VAL A 1 114 ? -2.456 -9.096 -3.655 1.00 87.06 114 VAL A N 1
ATOM 884 C CA . VAL A 1 114 ? -1.851 -8.038 -4.483 1.00 87.06 114 VAL A CA 1
ATOM 885 C C . VAL A 1 114 ? -0.326 -8.166 -4.517 1.00 87.06 114 VAL A C 1
ATOM 887 O O . VAL A 1 114 ? 0.276 -7.971 -5.566 1.00 87.06 114 VAL A O 1
ATOM 890 N N . ALA A 1 115 ? 0.304 -8.529 -3.398 1.00 86.50 115 ALA A N 1
ATOM 891 C CA . ALA A 1 115 ? 1.747 -8.749 -3.339 1.00 86.50 115 ALA A CA 1
ATOM 892 C C . ALA A 1 115 ? 2.194 -9.936 -4.209 1.00 86.50 115 ALA A C 1
ATOM 894 O O . ALA A 1 115 ? 3.219 -9.855 -4.880 1.00 86.50 115 ALA A O 1
ATOM 895 N N . GLU A 1 116 ? 1.421 -11.024 -4.220 1.00 88.06 116 GLU A N 1
ATOM 896 C CA . GLU A 1 116 ? 1.693 -12.176 -5.082 1.00 88.06 116 GLU A CA 1
ATOM 897 C C . GLU A 1 116 ? 1.555 -11.809 -6.563 1.00 88.06 116 GLU A C 1
ATOM 899 O O . GLU A 1 116 ? 2.458 -12.095 -7.348 1.00 88.06 116 GLU A O 1
ATOM 904 N N . GLN A 1 117 ? 0.480 -11.103 -6.926 1.00 85.94 117 GLN A N 1
ATOM 905 C CA . GLN A 1 117 ? 0.282 -10.623 -8.292 1.00 85.94 117 GLN A CA 1
ATOM 906 C C . GLN A 1 117 ? 1.412 -9.683 -8.728 1.00 85.94 117 GLN A C 1
ATOM 908 O O . GLN A 1 117 ? 1.958 -9.854 -9.812 1.00 85.94 117 GLN A O 1
ATOM 913 N N . ALA A 1 118 ? 1.830 -8.756 -7.862 1.00 84.88 118 ALA A N 1
ATOM 914 C CA . ALA A 1 118 ? 2.922 -7.837 -8.161 1.00 84.88 118 ALA A CA 1
ATOM 915 C C . ALA A 1 118 ? 4.237 -8.576 -8.460 1.00 84.88 118 ALA A C 1
ATOM 917 O O . ALA A 1 118 ? 4.963 -8.187 -9.368 1.00 84.88 118 ALA A O 1
ATOM 918 N N . HIS A 1 119 ? 4.545 -9.671 -7.752 1.00 85.00 119 HIS A N 1
ATOM 919 C CA . HIS A 1 119 ? 5.725 -10.482 -8.073 1.00 85.00 119 HIS A CA 1
ATOM 920 C C . HIS A 1 119 ? 5.652 -11.097 -9.474 1.00 85.00 119 HIS A C 1
ATOM 922 O O . HIS A 1 119 ? 6.666 -11.133 -10.172 1.00 85.00 119 HIS A O 1
ATOM 928 N N . VAL A 1 120 ? 4.475 -11.579 -9.881 1.00 88.75 120 VAL A N 1
ATOM 929 C CA . VAL A 1 120 ? 4.257 -12.111 -11.233 1.00 88.75 120 VAL A CA 1
ATOM 930 C C . VAL A 1 120 ? 4.425 -11.001 -12.264 1.00 88.75 120 VAL A C 1
ATOM 932 O O . VAL A 1 120 ? 5.148 -11.188 -13.239 1.00 88.75 120 VAL A O 1
ATOM 935 N N . ASP A 1 121 ? 3.825 -9.839 -12.019 1.00 83.25 121 ASP A N 1
ATOM 936 C CA . ASP A 1 121 ? 3.890 -8.696 -12.928 1.00 83.25 121 ASP A CA 1
ATOM 937 C C . ASP A 1 121 ? 5.337 -8.219 -13.115 1.00 83.25 121 ASP A C 1
ATOM 939 O O . ASP A 1 121 ? 5.779 -8.048 -14.249 1.00 83.25 121 ASP A O 1
ATOM 943 N N . TYR A 1 122 ? 6.114 -8.098 -12.031 1.00 82.88 122 TYR A N 1
ATOM 944 C CA . TYR A 1 122 ? 7.535 -7.745 -12.112 1.00 82.88 122 TYR A CA 1
ATOM 945 C C . TYR A 1 122 ? 8.361 -8.796 -12.854 1.00 82.88 122 TYR A C 1
ATOM 947 O O . TYR A 1 122 ? 9.197 -8.442 -13.682 1.00 82.88 122 TYR A O 1
ATOM 955 N N . ALA A 1 123 ? 8.124 -10.085 -12.601 1.00 86.31 123 ALA A N 1
ATOM 956 C CA . ALA A 1 123 ? 8.841 -11.149 -13.298 1.00 86.31 123 ALA A CA 1
ATOM 957 C C . ALA A 1 123 ? 8.557 -11.130 -14.807 1.00 86.31 123 ALA A C 1
ATOM 959 O O . ALA A 1 123 ? 9.472 -11.285 -15.614 1.00 86.31 123 ALA A O 1
ATOM 960 N N . LEU A 1 124 ? 7.299 -10.914 -15.196 1.00 86.56 124 LEU A N 1
ATOM 961 C CA . LEU A 1 124 ? 6.909 -10.796 -16.599 1.00 86.56 124 LEU A CA 1
ATOM 962 C C . LEU A 1 124 ? 7.491 -9.538 -17.243 1.00 86.56 124 LEU A C 1
ATOM 964 O O . LEU A 1 124 ? 7.992 -9.618 -18.361 1.00 86.56 124 LEU A O 1
ATOM 968 N N . ALA A 1 125 ? 7.468 -8.407 -16.538 1.00 81.81 125 ALA A N 1
ATOM 969 C CA . ALA A 1 125 ? 8.059 -7.156 -16.998 1.00 81.81 125 ALA A CA 1
ATOM 970 C C . ALA A 1 125 ? 9.563 -7.318 -17.269 1.00 81.81 125 ALA A C 1
ATOM 972 O O . ALA A 1 125 ? 10.043 -6.943 -18.339 1.00 81.81 125 ALA A O 1
ATOM 973 N N . ASP A 1 126 ? 10.287 -7.962 -16.348 1.00 81.88 126 ASP A N 1
ATOM 974 C CA . ASP A 1 126 ? 11.700 -8.280 -16.533 1.00 81.88 126 ASP A CA 1
ATOM 975 C C . ASP A 1 126 ? 11.898 -9.195 -17.753 1.00 81.88 126 ASP A C 1
ATOM 977 O O . ASP A 1 126 ? 12.738 -8.899 -18.600 1.00 81.88 126 ASP A O 1
ATOM 981 N N . ILE A 1 127 ? 11.122 -10.276 -17.904 1.00 85.81 127 ILE A N 1
ATOM 982 C CA . ILE A 1 127 ? 11.231 -11.182 -19.064 1.00 85.81 127 ILE A CA 1
ATOM 983 C C . ILE A 1 127 ? 11.032 -10.423 -20.380 1.00 85.81 127 ILE A C 1
ATOM 985 O O . ILE A 1 127 ? 11.850 -10.559 -21.290 1.00 85.81 127 ILE A O 1
ATOM 989 N N . VAL A 1 128 ? 9.970 -9.620 -20.478 1.00 86.19 128 VAL A N 1
ATOM 990 C CA . VAL A 1 128 ? 9.657 -8.830 -21.678 1.00 86.19 128 VAL A CA 1
ATOM 991 C C . VAL A 1 128 ? 10.810 -7.892 -22.010 1.00 86.19 128 VAL A C 1
ATOM 993 O O . VAL A 1 128 ? 11.277 -7.881 -23.147 1.00 86.19 128 VAL A O 1
ATOM 996 N N . TYR A 1 129 ? 11.346 -7.188 -21.012 1.00 81.56 129 TYR A N 1
ATOM 997 C CA . TYR A 1 129 ? 12.477 -6.296 -21.226 1.00 81.56 129 TYR A CA 1
ATOM 998 C C . TYR A 1 129 ? 13.714 -7.022 -21.769 1.00 81.56 129 TYR A C 1
ATOM 1000 O O . TYR A 1 129 ? 14.370 -6.513 -22.679 1.00 81.56 129 TYR A O 1
ATOM 1008 N N . HIS A 1 130 ? 14.049 -8.200 -21.232 1.00 80.75 130 HIS A N 1
ATOM 1009 C CA . HIS A 1 130 ? 15.208 -8.966 -21.706 1.00 80.75 130 HIS A CA 1
ATOM 1010 C C . HIS A 1 130 ? 15.020 -9.446 -23.149 1.00 80.75 130 HIS A C 1
ATOM 1012 O O . HIS A 1 130 ? 15.980 -9.434 -23.914 1.00 80.75 130 HIS A O 1
ATOM 1018 N N . VAL A 1 131 ? 13.797 -9.826 -23.532 1.00 86.50 131 VAL A N 1
ATOM 1019 C CA . VAL A 1 131 ? 13.470 -10.213 -24.914 1.00 86.50 131 VAL A CA 1
ATOM 1020 C C . VAL A 1 131 ? 13.609 -9.022 -25.865 1.00 86.50 131 VAL A C 1
ATOM 1022 O O . VAL A 1 131 ? 14.171 -9.158 -26.947 1.00 86.50 131 VAL A O 1
ATOM 1025 N N . GLU A 1 132 ? 13.135 -7.842 -25.471 1.00 84.38 132 GLU A N 1
ATOM 1026 C CA . GLU A 1 132 ? 13.221 -6.638 -26.306 1.00 84.38 132 GLU A CA 1
ATOM 1027 C C . GLU A 1 132 ? 14.657 -6.112 -26.454 1.00 84.38 132 GLU A C 1
ATOM 1029 O O . GLU A 1 132 ? 15.016 -5.568 -27.500 1.00 84.38 132 GLU A O 1
ATOM 1034 N N . ASN A 1 133 ? 15.493 -6.291 -25.427 1.00 81.56 133 ASN A N 1
ATOM 1035 C CA . ASN A 1 133 ? 16.842 -5.723 -25.351 1.00 81.56 133 ASN A CA 1
ATOM 1036 C C . ASN A 1 133 ? 17.960 -6.765 -25.492 1.00 81.56 133 ASN A C 1
ATOM 1038 O O . ASN A 1 133 ? 19.098 -6.474 -25.130 1.00 81.56 133 ASN A O 1
ATOM 1042 N N . GLU A 1 134 ? 17.676 -7.946 -26.050 1.00 75.56 134 GLU A N 1
ATOM 1043 C CA . GLU A 1 134 ? 18.617 -9.076 -26.159 1.00 75.56 134 GLU A CA 1
ATOM 1044 C C . GLU A 1 134 ? 19.979 -8.685 -26.776 1.00 75.56 134 GLU A C 1
ATOM 1046 O O . GLU A 1 134 ? 21.023 -9.184 -26.368 1.00 75.56 134 GLU A O 1
ATOM 1051 N N . ASN A 1 135 ? 19.986 -7.719 -27.703 1.00 74.88 135 ASN A N 1
ATOM 1052 C CA . ASN A 1 135 ? 21.191 -7.229 -28.388 1.00 74.88 135 ASN A CA 1
ATOM 1053 C C . ASN A 1 135 ? 21.899 -6.044 -27.692 1.00 74.88 135 ASN A C 1
ATOM 1055 O O . ASN A 1 135 ? 22.910 -5.560 -28.199 1.00 74.88 135 ASN A O 1
ATOM 1059 N N . ASN A 1 136 ? 21.359 -5.530 -26.585 1.00 69.12 136 ASN A N 1
ATOM 1060 C CA . ASN A 1 136 ? 21.848 -4.343 -25.872 1.00 69.12 136 ASN A CA 1
ATOM 1061 C C . ASN A 1 136 ? 21.907 -4.579 -24.353 1.00 69.12 136 ASN A C 1
ATOM 1063 O O . ASN A 1 136 ? 21.661 -3.673 -23.555 1.00 69.12 136 ASN A O 1
ATOM 1067 N N . ILE A 1 137 ? 22.195 -5.817 -23.946 1.00 64.62 137 ILE A N 1
ATOM 1068 C CA . ILE A 1 137 ? 22.418 -6.147 -22.541 1.00 64.62 137 ILE A CA 1
ATOM 1069 C C . ILE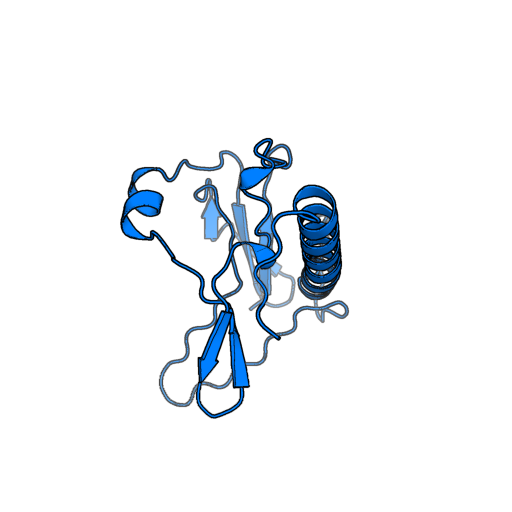 A 1 137 ? 23.851 -5.721 -22.197 1.00 64.62 137 ILE A C 1
ATOM 1071 O O . ILE A 1 137 ? 24.792 -6.218 -22.815 1.00 64.62 137 ILE A O 1
ATOM 1075 N N . PRO A 1 138 ? 24.052 -4.789 -21.255 1.00 60.38 138 PRO A N 1
ATOM 1076 C CA . PRO A 1 138 ? 25.391 -4.399 -20.838 1.00 60.38 138 PRO A CA 1
ATOM 1077 C C . PRO A 1 138 ? 26.143 -5.588 -20.220 1.00 60.38 138 PRO A C 1
ATOM 1079 O O . PRO A 1 138 ? 25.647 -6.233 -19.293 1.00 60.38 138 PRO A O 1
ATOM 1082 N N . ASP A 1 139 ? 27.351 -5.856 -20.726 1.00 56.50 139 ASP A N 1
ATOM 1083 C CA . ASP A 1 139 ? 28.268 -6.869 -20.194 1.00 56.50 139 ASP A CA 1
ATOM 1084 C C . ASP A 1 139 ? 28.707 -6.473 -18.776 1.00 56.50 139 ASP A C 1
ATOM 1086 O O . ASP A 1 139 ? 29.640 -5.695 -18.572 1.00 56.50 139 ASP A O 1
ATOM 1090 N N . PHE A 1 140 ? 27.994 -6.979 -17.772 1.00 58.12 140 PHE A N 1
ATOM 1091 C CA . PHE A 1 140 ? 28.326 -6.804 -16.355 1.00 58.12 140 PHE A CA 1
ATOM 1092 C C . PHE A 1 140 ? 28.893 -8.082 -15.711 1.00 58.12 140 PHE A C 1
ATOM 1094 O O . PHE A 1 140 ? 28.873 -8.211 -14.483 1.00 58.12 140 PHE A O 1
ATOM 1101 N N . LEU A 1 141 ? 29.408 -9.010 -16.528 1.00 43.84 141 LEU A N 1
ATOM 1102 C CA . LEU A 1 141 ? 30.178 -10.183 -16.098 1.00 43.84 141 LEU A CA 1
ATOM 1103 C C . LEU A 1 141 ? 31.640 -10.083 -16.538 1.00 43.84 141 LEU A C 1
ATOM 1105 O O . LEU A 1 141 ? 31.880 -9.805 -17.730 1.00 43.84 141 LEU A O 1
#

Mean predicted aligned error: 9.48 Å

Nearest PDB structures (foldseek):
  7mbn-assembly1_D  TM=8.423E-01  e=3.267E-06  Homo sapiens
  6pwv-assembly1_D  TM=8.423E-01  e=2.829E-05  Homo sapiens
  6zjo-assembly1_B  TM=3.042E-01  e=7.176E+00  Staphylococcus aureus subsp. aureus USA300_FPR3757

Radius of gyration: 19.13 Å; Cα contacts (8 Å, |Δi|>4): 135; chains: 1; bounding box: 51×34×51 Å

Foldseek 3Di:
DDKDKDLPDPPPPVPDPVPLPALVVFDWDADPNDIDGDDDDPPVVCVVPWFFSAAIFMWDDDQQHTPDTPDGRHTDDDDDDDDDDDDPDDDDDDQDPDDSHDHPPDDDDGVVVVVVVSVVSNVVSNVVVCVVCVVPDDPPD

Sequence (141 aa):
MECLWTAEGPAVVNSDPSQVLTRSTQPLVKFKSHLYFEDKDNVSETEKTLKPAKGSKMIMYKNGQSAGVAFSDVFEGLYYPALSLFKNASVTANFGPKFKYPPKGLDYKAISEVAEQAHVDYALADIVYHVENENNIPDFL

Solvent-accessible surface area (backbone atoms only — not comparable to full-atom values): 9264 Å² total; per-residue (Å²): 128,48,79,49,79,44,74,55,54,79,80,76,66,69,87,49,76,84,71,58,75,38,68,78,79,36,57,78,43,80,54,96,94,40,81,44,72,54,82,83,83,61,61,80,60,50,69,76,67,59,46,63,34,65,66,17,37,33,36,38,26,57,90,61,41,75,76,46,75,77,45,63,40,48,63,58,78,91,85,74,96,82,86,87,80,65,86,92,61,83,85,84,88,81,50,48,87,80,59,95,50,65,81,78,98,61,92,82,80,42,57,47,57,53,53,54,50,48,52,52,52,43,53,50,38,36,53,52,50,51,67,77,36,65,93,69,65,78,86,86,124

Secondary structure (DSSP, 8-state):
-EEEEE--S-----S-GGGS--GGGSPEEEETTEEEEPP---HHHHHHH--B-TT-EEEEEETTEEEEEEEESPBSS---------TT-------SSS-SS--SSS----HHHHHHHHHHHHHHHHHHHHHHTTT------

InterPro domains:
  IPR013320 Concanavalin A-like lectin/glucanase domain superfamily [SSF49899] (58-102)
  IPR037353 Histone methyltransferase complex subunit ASH2 [PTHR10598] (23-136)
  IPR043136 B30.2/SPRY domain superfamily [G3DSA:2.60.120.920] (18-115)